Protein AF-A0A496U2V2-F1 (afdb_monomer)

Solvent-accessible surface area (backbone atoms only — not comparable to full-atom values): 75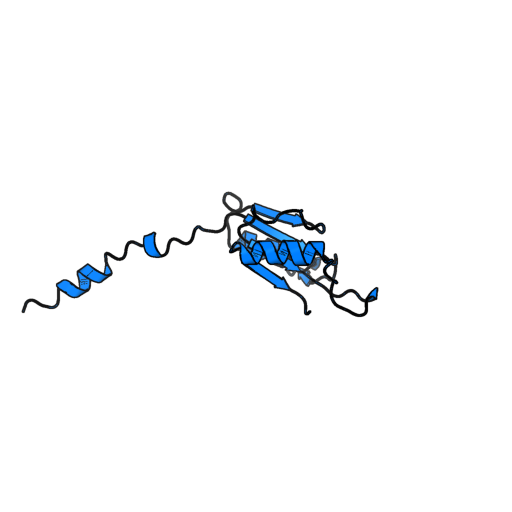82 Å² total; per-residue (Å²): 144,87,77,74,70,67,64,64,56,61,72,70,65,65,61,70,72,84,70,60,70,78,74,72,43,29,33,36,39,38,38,66,54,82,53,74,62,43,74,38,87,91,75,74,42,76,38,33,64,67,53,56,50,53,52,51,48,56,74,74,36,59,72,94,62,36,48,79,48,75,41,64,69,83,67,93,66,60,88,85,36,55,27,36,38,44,36,25,38,75,34,80,89,71,77,39,48,48,76,72,48,77,64,55,49,49,49,54,49,52,37,44,77,74,71,43,44,76,46,77,46,62,72,132

Secondary structure (DSSP, 8-state):
--SSHHHHHHTS-S-GGGG-PPPP-EEEEEESS--PEEE-TTT--EEEHHHHHHHHHHHHS-TTT-EEEEESSPPS--TT-SEEEEE--EETTTTEE----HHHHHHHHHHHHTT--EEEES--

Mean predicted aligned error: 10.89 Å

pLDDT: mean 77.87, std 17.7, range [44.31, 97.56]

Radius of gyration: 20.62 Å; Cα contacts (8 Å, |Δi|>4): 171; chains: 1; bounding box: 67×41×40 Å

Sequence (124 aa):
MANIILCTLLCILIPSSLFSQKQPTSAFIWDNDGGDLVIDPDSFVLVGTEYAIDQALRNIYPAAQFEITRDVVLPETLTSFDMVFALFGYDDTLNGIGILTPHEDSTLYNYVVSGGKLYIEGTR

Structure (mmCIF, N/CA/C/O backbone):
data_AF-A0A496U2V2-F1
#
_entry.id   AF-A0A496U2V2-F1
#
loop_
_atom_site.group_PDB
_atom_site.id
_atom_site.type_symbol
_atom_site.label_atom_id
_atom_site.label_alt_id
_atom_site.label_comp_id
_atom_site.label_asym_id
_atom_site.label_entity_id
_atom_site.label_seq_id
_atom_site.pdbx_PDB_ins_code
_atom_site.Cartn_x
_atom_site.Cartn_y
_atom_site.Cartn_z
_atom_site.occupancy
_atom_site.B_iso_or_equiv
_atom_site.auth_seq_id
_atom_site.auth_comp_id
_atom_site.auth_asym_id
_atom_site.auth_atom_id
_atom_site.pdbx_PDB_model_num
ATOM 1 N N . MET A 1 1 ? -53.664 -20.904 17.810 1.00 47.91 1 MET A N 1
ATOM 2 C CA . MET A 1 1 ? -52.954 -19.697 17.329 1.00 47.91 1 MET A CA 1
ATOM 3 C C . MET A 1 1 ? -51.718 -19.459 18.196 1.00 47.91 1 MET A C 1
ATOM 5 O O . MET A 1 1 ? -51.753 -18.611 19.070 1.00 47.91 1 MET A O 1
ATOM 9 N N . ALA A 1 2 ? -50.660 -20.259 18.026 1.00 49.94 2 ALA A N 1
ATOM 10 C CA . ALA A 1 2 ? -49.492 -20.231 18.918 1.00 49.94 2 ALA A CA 1
ATOM 11 C C . ALA A 1 2 ? -48.186 -20.618 18.19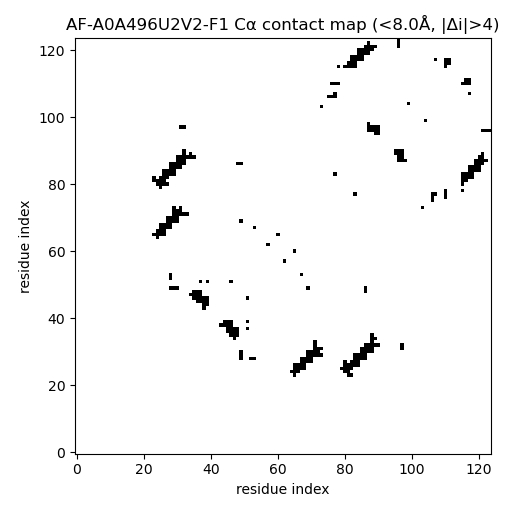5 1.00 49.94 2 ALA A C 1
ATOM 13 O O . ALA A 1 2 ? -47.410 -21.399 18.720 1.00 49.94 2 ALA A O 1
ATOM 14 N N . ASN A 1 3 ? -47.965 -20.129 16.967 1.00 52.28 3 ASN A N 1
ATOM 15 C CA . ASN A 1 3 ? -46.761 -20.486 16.194 1.00 52.28 3 ASN A CA 1
ATOM 16 C C . ASN A 1 3 ? -46.113 -19.333 15.408 1.00 52.28 3 ASN A C 1
ATOM 18 O O . ASN A 1 3 ? -45.160 -19.564 14.679 1.00 52.28 3 ASN A O 1
ATOM 22 N N . ILE A 1 4 ? -46.584 -18.091 15.556 1.00 52.78 4 ILE A N 1
ATOM 23 C CA . ILE A 1 4 ? -46.019 -16.948 14.808 1.00 52.78 4 ILE A CA 1
ATOM 24 C C . ILE A 1 4 ? -45.009 -16.148 15.653 1.00 52.78 4 ILE A C 1
ATOM 26 O O . ILE A 1 4 ? -44.141 -15.482 15.106 1.00 52.78 4 ILE A O 1
ATOM 30 N N . ILE A 1 5 ? -45.049 -16.266 16.984 1.00 53.31 5 ILE A N 1
ATOM 31 C CA . ILE A 1 5 ? -44.212 -15.452 17.887 1.00 53.31 5 ILE A CA 1
ATOM 32 C C . ILE A 1 5 ? -42.790 -16.031 18.053 1.00 53.31 5 ILE A C 1
ATOM 34 O O . ILE A 1 5 ? -41.860 -15.304 18.393 1.00 53.31 5 ILE A O 1
ATOM 38 N N . LEU A 1 6 ? -42.580 -17.323 17.772 1.00 46.28 6 LEU A N 1
ATOM 39 C CA . LEU A 1 6 ? -41.291 -17.979 18.030 1.00 46.28 6 LEU A CA 1
ATOM 40 C C . LEU A 1 6 ? -40.229 -17.701 16.945 1.00 46.28 6 LEU A C 1
ATOM 42 O O . LEU A 1 6 ? -39.041 -17.678 17.255 1.00 46.28 6 LEU A O 1
ATOM 46 N N . CYS A 1 7 ? -40.630 -17.423 15.698 1.00 44.31 7 CYS A N 1
ATOM 47 C CA . CYS A 1 7 ? -39.681 -17.090 14.626 1.00 44.31 7 CYS A CA 1
ATOM 48 C C . CYS A 1 7 ? -39.141 -15.656 14.719 1.00 44.31 7 CYS A C 1
ATOM 50 O O . CYS A 1 7 ? -37.993 -15.420 14.356 1.00 44.31 7 CYS A O 1
ATOM 52 N N . THR A 1 8 ? -39.917 -14.701 15.234 1.00 49.84 8 THR A N 1
ATOM 53 C CA . THR A 1 8 ? -39.486 -13.298 15.335 1.00 49.84 8 THR A CA 1
ATOM 54 C C . THR A 1 8 ? -38.494 -13.052 16.469 1.00 49.84 8 THR A C 1
ATOM 56 O O . THR A 1 8 ? -37.660 -12.163 16.338 1.00 49.84 8 THR A O 1
ATOM 59 N N . LEU A 1 9 ? -38.510 -13.849 17.546 1.00 45.03 9 LEU A N 1
ATOM 60 C CA . LEU A 1 9 ? -37.504 -13.732 18.612 1.00 45.03 9 LEU A CA 1
ATOM 61 C C . LEU A 1 9 ? -36.144 -14.339 18.232 1.00 45.03 9 LEU A C 1
ATOM 63 O O . LEU A 1 9 ? -35.113 -13.852 18.693 1.00 45.03 9 LEU A O 1
ATOM 67 N N . LEU A 1 10 ? -36.118 -15.371 17.381 1.00 44.47 10 LEU A N 1
ATOM 68 C CA . LEU A 1 10 ? -34.872 -16.055 17.014 1.00 44.47 10 LEU A CA 1
ATOM 69 C C . LEU A 1 10 ? -33.998 -15.224 16.056 1.00 44.47 10 LEU A C 1
ATOM 71 O O . LEU A 1 10 ? -32.780 -15.368 16.057 1.00 44.47 10 LEU A O 1
ATOM 75 N N . CYS A 1 11 ? -34.591 -14.295 15.299 1.00 49.03 11 CYS A N 1
ATOM 76 C CA . CYS A 1 11 ? -33.848 -13.349 14.458 1.00 49.03 11 CYS A CA 1
ATOM 77 C C . CYS A 1 11 ? -33.244 -12.162 15.234 1.00 49.03 11 CYS A C 1
ATOM 79 O O . CYS A 1 11 ? -32.406 -11.456 14.685 1.00 49.03 11 CYS A O 1
ATOM 81 N N . ILE A 1 12 ? -33.641 -11.938 16.494 1.00 53.66 12 ILE A N 1
ATOM 82 C CA . ILE A 1 12 ? -33.150 -10.823 17.336 1.00 53.66 12 ILE A CA 1
ATOM 83 C C . ILE A 1 12 ? -31.924 -11.247 18.173 1.00 53.66 12 ILE A C 1
ATOM 85 O O . ILE A 1 12 ? -31.242 -10.415 18.762 1.00 53.66 12 ILE A O 1
ATOM 89 N N . LEU A 1 13 ? -31.601 -12.545 18.197 1.00 50.28 13 LEU A N 1
ATOM 90 C CA . LEU A 1 13 ? -30.537 -13.132 19.017 1.00 50.28 13 LEU A CA 1
ATOM 91 C C . LEU A 1 13 ? -29.363 -13.687 18.203 1.00 50.28 13 LEU A C 1
ATOM 93 O O . LEU A 1 13 ? -28.603 -14.495 18.727 1.00 50.28 13 LEU A O 1
ATOM 97 N N . ILE A 1 14 ? -29.168 -13.258 16.953 1.00 54.97 14 ILE A N 1
ATOM 98 C CA . ILE A 1 14 ? -27.823 -13.340 16.375 1.00 54.97 14 ILE A CA 1
ATOM 99 C C . ILE A 1 14 ? -27.075 -12.163 16.992 1.00 54.97 14 ILE A C 1
ATOM 101 O O . ILE A 1 14 ? -27.344 -11.023 16.606 1.00 54.97 14 ILE A O 1
ATOM 105 N N . PRO A 1 15 ? -26.196 -12.375 17.986 1.00 52.34 15 PRO A N 1
ATOM 106 C CA . PRO A 1 15 ? -25.405 -11.272 18.476 1.00 52.34 15 PRO A CA 1
ATOM 107 C C . PRO A 1 15 ? -24.596 -10.753 17.284 1.00 52.34 15 PRO A C 1
ATOM 109 O O . PRO A 1 15 ? -23.919 -11.512 16.588 1.00 52.34 15 PRO A O 1
ATOM 112 N N . SER A 1 16 ? -24.667 -9.447 17.041 1.00 52.81 16 SER A N 1
ATOM 113 C CA . SER A 1 16 ? -23.850 -8.732 16.052 1.00 52.81 16 SER A CA 1
ATOM 114 C C . SER A 1 16 ? -22.342 -8.981 16.234 1.00 52.81 16 SER A C 1
ATOM 116 O O . SER A 1 16 ? -21.548 -8.676 15.350 1.00 52.81 16 SER A O 1
ATOM 118 N N . SER A 1 17 ? -21.942 -9.612 17.344 1.00 48.88 17 SER A N 1
ATOM 119 C CA . SER A 1 17 ? -20.597 -10.117 17.602 1.00 48.88 17 SER A CA 1
ATOM 120 C C . SER A 1 17 ? -20.158 -11.290 16.716 1.00 48.88 17 SER A C 1
ATOM 122 O O . SER A 1 17 ? -18.955 -11.503 16.607 1.00 48.88 17 SER A O 1
ATOM 124 N N . LEU A 1 18 ? -21.059 -12.027 16.051 1.00 46.88 18 LEU A N 1
ATOM 125 C CA . LEU A 1 18 ? -20.661 -13.112 15.132 1.00 46.88 18 LEU A CA 1
ATOM 126 C C . LEU A 1 18 ? -20.088 -12.601 13.798 1.00 46.88 18 LEU A C 1
ATOM 128 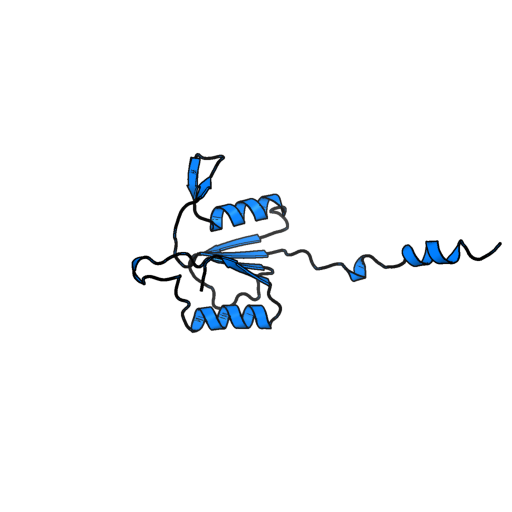O O . LEU A 1 18 ? -19.430 -13.358 13.092 1.00 46.88 18 LEU A O 1
ATOM 132 N N . PHE A 1 19 ? -20.285 -11.316 13.483 1.00 50.47 19 PHE A N 1
ATOM 133 C CA . PHE A 1 19 ? -19.733 -10.644 12.300 1.00 50.47 19 PHE A CA 1
ATOM 134 C C . PHE A 1 19 ? -19.010 -9.339 12.649 1.00 50.47 19 PHE A C 1
ATOM 136 O O . PHE A 1 19 ? -18.869 -8.456 11.804 1.00 50.47 19 PHE A O 1
ATOM 143 N N . SER A 1 20 ? -18.512 -9.201 13.880 1.00 51.72 20 SER A N 1
ATOM 144 C CA . SER A 1 20 ? -17.625 -8.087 14.206 1.00 51.72 20 SER A CA 1
ATOM 145 C C . SER A 1 20 ? -16.237 -8.374 13.633 1.00 51.72 20 SER A C 1
ATOM 147 O O . SER A 1 20 ? -15.316 -8.731 14.366 1.00 51.72 20 SER A O 1
ATOM 149 N N . GLN A 1 21 ? -16.073 -8.242 12.313 1.00 66.06 21 GLN A N 1
ATOM 150 C CA . GLN A 1 21 ? -14.737 -8.093 11.745 1.00 66.06 21 GLN A CA 1
ATOM 151 C C . GLN A 1 21 ? -14.085 -6.902 12.447 1.00 66.06 21 GLN A C 1
ATOM 153 O O . GLN A 1 21 ? -14.648 -5.803 12.456 1.00 66.06 21 GLN A O 1
ATOM 158 N N . LYS A 1 22 ? -12.925 -7.141 13.076 1.00 76.56 22 LYS A N 1
ATOM 159 C CA . LYS A 1 22 ? -12.071 -6.072 13.597 1.00 76.56 22 LYS A CA 1
ATOM 160 C C . LYS A 1 22 ? -11.920 -5.053 12.467 1.00 76.56 22 LYS A C 1
ATOM 162 O O . LYS A 1 22 ? -11.465 -5.415 11.380 1.00 76.56 22 LYS A O 1
ATOM 167 N N . GLN A 1 23 ? -12.367 -3.823 12.713 1.00 84.44 23 GLN A N 1
ATOM 168 C CA . GLN A 1 23 ? -12.167 -2.739 11.761 1.00 84.44 23 GLN A CA 1
ATOM 169 C C . GLN A 1 23 ? -10.661 -2.592 11.539 1.00 84.44 23 GLN A C 1
ATOM 171 O O . GLN A 1 23 ? -9.910 -2.661 12.519 1.00 84.44 23 GLN A O 1
ATOM 176 N N . PRO A 1 24 ? -10.205 -2.468 10.285 1.00 90.38 24 PRO A N 1
ATOM 177 C CA . PRO A 1 24 ? -8.798 -2.235 10.047 1.00 90.38 24 PRO A CA 1
ATOM 178 C C . PRO A 1 24 ? -8.425 -0.884 10.666 1.00 90.38 24 PRO A C 1
ATOM 180 O O . PRO A 1 24 ? -9.231 0.043 10.709 1.00 90.38 24 PRO A O 1
ATOM 183 N N . THR A 1 25 ? -7.214 -0.816 11.191 1.00 95.06 25 THR A N 1
ATOM 184 C CA . THR A 1 25 ? -6.632 0.325 11.904 1.00 95.06 25 THR A CA 1
ATOM 185 C C . THR A 1 25 ? -5.358 0.826 11.237 1.00 95.06 25 THR A C 1
ATOM 187 O O . THR A 1 25 ? -4.873 1.897 11.589 1.00 95.06 25 THR A O 1
ATOM 190 N N . SER A 1 26 ? -4.816 0.083 10.272 1.00 96.75 26 SER A N 1
ATOM 191 C CA . SER A 1 26 ? -3.625 0.486 9.537 1.00 96.75 26 SER A CA 1
ATOM 192 C C . SER A 1 26 ? -3.633 0.014 8.082 1.00 96.75 26 SER A C 1
ATOM 194 O O . SER A 1 26 ? -4.128 -1.072 7.760 1.00 96.75 26 SER A O 1
ATOM 196 N N . ALA A 1 27 ? -3.050 0.827 7.203 1.00 97.56 27 ALA A N 1
ATOM 197 C CA . ALA A 1 27 ? -2.680 0.448 5.846 1.00 97.56 27 ALA A CA 1
ATOM 198 C C . ALA A 1 27 ? -1.230 0.830 5.544 1.00 97.56 27 ALA A C 1
ATOM 200 O O . ALA A 1 27 ? -0.766 1.898 5.946 1.00 97.56 27 ALA A O 1
ATOM 201 N N . PHE A 1 28 ? -0.554 -0.020 4.777 1.00 97.44 28 PHE A N 1
ATOM 202 C CA . PHE A 1 28 ? 0.692 0.315 4.100 1.00 97.44 28 PHE A CA 1
ATOM 203 C C . PHE A 1 28 ? 0.431 0.445 2.602 1.00 97.44 28 PHE A C 1
ATOM 205 O O . PHE A 1 28 ? -0.166 -0.451 2.006 1.00 97.44 28 PHE A O 1
ATOM 212 N N . ILE A 1 29 ? 0.849 1.554 2.004 1.00 94.94 29 ILE A N 1
ATOM 213 C CA . ILE A 1 29 ? 0.811 1.764 0.558 1.00 94.94 29 ILE A CA 1
ATOM 214 C C . ILE A 1 29 ? 2.259 1.780 0.083 1.00 94.94 29 ILE A C 1
ATOM 216 O O . ILE A 1 29 ? 3.024 2.675 0.446 1.00 94.94 29 ILE A O 1
ATOM 220 N N . TRP A 1 30 ? 2.612 0.760 -0.685 1.00 92.94 30 TRP A N 1
ATOM 221 C CA . TRP A 1 30 ? 3.930 0.570 -1.256 1.00 92.94 30 TRP A CA 1
ATOM 222 C C . TRP A 1 30 ? 3.900 0.898 -2.741 1.00 92.94 30 TRP A C 1
ATOM 224 O O . TRP A 1 30 ? 3.185 0.243 -3.497 1.00 92.94 30 TRP A O 1
ATOM 234 N N . ASP A 1 31 ? 4.677 1.899 -3.126 1.00 87.31 31 ASP A N 1
ATOM 235 C CA . ASP A 1 31 ? 4.883 2.332 -4.507 1.00 87.31 31 ASP A CA 1
ATOM 236 C C . ASP A 1 31 ? 6.295 1.911 -4.932 1.00 87.31 31 ASP A C 1
ATOM 238 O O . ASP A 1 31 ? 7.279 2.503 -4.483 1.00 87.31 31 ASP A O 1
ATOM 242 N N . ASN A 1 32 ? 6.412 0.816 -5.690 1.00 78.62 32 ASN A N 1
ATOM 243 C CA . ASN A 1 32 ? 7.720 0.213 -5.966 1.00 78.62 32 ASN A CA 1
ATOM 244 C C . ASN A 1 32 ? 8.429 0.781 -7.199 1.00 78.62 32 ASN A C 1
ATOM 246 O O . ASN A 1 32 ? 9.623 0.530 -7.373 1.00 78.62 32 ASN A O 1
ATOM 250 N N . ASP A 1 33 ? 7.712 1.519 -8.040 1.00 69.06 33 ASP A N 1
ATOM 251 C CA . ASP A 1 33 ? 8.221 2.078 -9.286 1.00 69.06 33 ASP A CA 1
ATOM 252 C C . ASP A 1 33 ? 8.393 3.599 -9.209 1.00 69.06 33 ASP A C 1
ATOM 254 O O . ASP A 1 33 ? 9.128 4.171 -10.016 1.00 69.06 33 ASP A O 1
ATOM 258 N N . GLY A 1 34 ? 7.782 4.260 -8.215 1.00 64.56 34 GLY A N 1
ATOM 259 C CA . GLY A 1 34 ? 7.823 5.717 -8.068 1.00 64.56 34 GLY A CA 1
ATOM 260 C C . GLY A 1 34 ? 7.182 6.436 -9.258 1.00 64.56 34 GLY A C 1
ATOM 261 O O . GLY A 1 34 ? 7.566 7.572 -9.563 1.00 64.56 34 GLY A O 1
ATOM 262 N N . GLY A 1 35 ? 6.301 5.726 -9.971 1.00 62.09 35 GLY A N 1
ATOM 263 C CA . GLY A 1 35 ? 5.801 6.049 -11.300 1.00 62.09 35 GLY A CA 1
ATOM 264 C C . GLY A 1 35 ? 4.408 6.680 -11.327 1.00 62.09 35 GLY A C 1
ATOM 265 O O . GLY A 1 35 ? 3.931 7.272 -10.368 1.00 62.09 35 GLY A O 1
ATOM 266 N N . ASP A 1 36 ? 3.809 6.647 -12.516 1.00 60.59 36 ASP A N 1
ATOM 267 C CA . ASP A 1 36 ? 3.057 7.746 -13.127 1.00 60.59 36 ASP A CA 1
ATOM 268 C C . ASP A 1 36 ? 1.762 8.266 -12.473 1.00 60.59 36 ASP A C 1
ATOM 270 O O . ASP A 1 36 ? 1.085 7.672 -11.635 1.00 60.59 36 ASP A O 1
ATOM 274 N N . LEU A 1 37 ? 1.412 9.460 -12.954 1.00 58.88 37 LEU A N 1
ATOM 275 C CA . LEU A 1 37 ? 0.590 10.441 -12.278 1.00 58.88 37 LEU A CA 1
ATOM 276 C C . LEU A 1 37 ? -0.868 10.445 -12.785 1.00 58.88 37 LEU A C 1
ATOM 278 O O . LEU A 1 37 ? -1.154 10.719 -13.951 1.00 58.88 37 LEU A O 1
ATOM 282 N N . VAL A 1 38 ? -1.814 10.238 -11.880 1.00 61.00 38 VAL A N 1
ATOM 283 C CA . VAL A 1 38 ? -3.219 10.640 -11.978 1.00 61.00 38 VAL A CA 1
ATOM 284 C C . VAL A 1 38 ? -3.339 12.167 -11.827 1.00 61.00 38 VAL A C 1
ATOM 286 O O . VAL A 1 38 ? -2.570 12.805 -11.112 1.00 61.00 38 VAL A O 1
ATOM 289 N N . ILE A 1 39 ? -4.319 12.792 -12.485 1.00 60.84 39 ILE A N 1
ATOM 290 C CA . ILE A 1 39 ? -4.647 14.202 -12.222 1.00 60.84 39 ILE A CA 1
ATOM 291 C C . ILE A 1 39 ? -5.508 14.256 -10.962 1.00 60.84 39 ILE A C 1
ATOM 293 O O . ILE A 1 39 ? -6.625 13.735 -10.967 1.00 60.84 39 ILE A O 1
ATOM 297 N N . ASP A 1 40 ? -5.020 14.916 -9.912 1.00 64.56 40 ASP A N 1
ATOM 298 C CA . ASP A 1 40 ? -5.860 15.277 -8.771 1.00 64.56 40 ASP A CA 1
ATOM 299 C C . ASP A 1 40 ? -6.898 16.320 -9.234 1.00 64.56 40 ASP A C 1
ATOM 301 O O . ASP A 1 40 ? -6.514 17.424 -9.641 1.00 64.56 40 ASP A O 1
ATOM 305 N N . PRO A 1 41 ? -8.207 16.007 -9.206 1.00 63.88 41 PRO A N 1
ATOM 306 C CA . PRO A 1 41 ? -9.241 16.927 -9.669 1.00 63.88 41 PRO A CA 1
ATOM 307 C C . PRO A 1 41 ? -9.366 18.191 -8.805 1.00 63.88 41 PRO A C 1
ATOM 309 O O . PRO A 1 41 ? -9.887 19.193 -9.297 1.00 63.88 41 PRO A O 1
ATOM 312 N N . ASP A 1 42 ? -8.891 18.166 -7.556 1.00 69.12 42 ASP A N 1
ATOM 313 C CA . ASP A 1 42 ? -9.030 19.280 -6.613 1.00 69.12 42 ASP A CA 1
ATOM 314 C C . ASP A 1 42 ? -7.841 20.248 -6.669 1.00 69.12 42 ASP A C 1
ATOM 316 O O . ASP A 1 42 ? -7.991 21.444 -6.403 1.00 69.12 42 ASP A O 1
ATOM 320 N N . SER A 1 43 ? -6.656 19.754 -7.036 1.00 67.88 43 SER A N 1
ATOM 321 C CA . SER A 1 43 ? -5.425 20.553 -7.086 1.00 67.88 43 SER A CA 1
ATOM 322 C C . SER A 1 43 ? -4.863 20.757 -8.495 1.00 67.88 43 SER A C 1
ATOM 324 O O . SER A 1 43 ? -3.989 21.606 -8.676 1.00 67.88 43 SER A O 1
ATO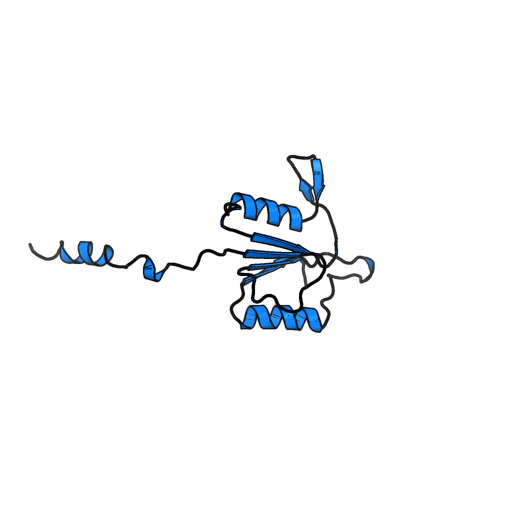M 326 N N . PHE A 1 44 ? -5.375 20.037 -9.502 1.00 65.50 44 PHE A N 1
ATOM 327 C CA . PHE A 1 44 ? -4.889 20.039 -10.890 1.00 65.50 44 PHE A CA 1
ATOM 328 C C . PHE A 1 44 ? -3.390 19.723 -11.020 1.00 65.50 44 PHE A C 1
ATOM 330 O O . PHE A 1 44 ? -2.769 20.054 -12.033 1.00 65.50 44 PHE A O 1
ATOM 337 N N . VAL A 1 45 ? -2.804 19.089 -10.001 1.00 68.56 45 VAL A N 1
ATOM 338 C CA . VAL A 1 45 ? -1.439 18.572 -10.049 1.00 68.56 45 VAL A CA 1
ATOM 339 C C . VAL A 1 45 ? -1.448 17.095 -10.405 1.00 68.56 45 VAL A C 1
ATOM 341 O O . VAL A 1 45 ? -2.420 16.369 -10.195 1.00 68.56 45 VAL A O 1
ATOM 344 N N . LEU A 1 46 ? -0.331 16.673 -10.973 1.00 66.69 46 LEU A N 1
ATOM 345 C CA . LEU A 1 46 ? -0.042 15.283 -11.241 1.00 66.69 46 LEU A CA 1
ATOM 346 C C . LEU A 1 46 ? 0.382 14.608 -9.922 1.00 66.69 46 LEU A C 1
ATOM 348 O O . LEU A 1 46 ? 1.290 15.100 -9.251 1.00 66.69 46 LEU A O 1
ATOM 352 N N . VAL A 1 47 ? -0.289 13.517 -9.548 1.00 73.94 47 VAL A N 1
ATOM 353 C CA . VAL A 1 47 ? -0.076 12.722 -8.321 1.00 73.94 47 VAL A CA 1
ATOM 354 C C . VAL A 1 47 ? -0.181 11.234 -8.646 1.00 73.94 47 VAL A C 1
ATOM 356 O O . VAL A 1 47 ? -0.992 10.888 -9.486 1.00 73.94 47 VAL A O 1
ATOM 359 N N . GLY A 1 48 ? 0.567 10.331 -8.018 1.00 78.50 48 GLY A N 1
ATOM 360 C CA . GLY A 1 48 ? 0.467 8.906 -8.355 1.00 78.50 48 GLY A CA 1
ATOM 361 C C . GLY A 1 48 ? -0.774 8.204 -7.772 1.00 78.50 48 GLY A C 1
ATOM 362 O O . GLY A 1 48 ? -1.564 8.783 -7.009 1.00 78.50 48 GLY A O 1
ATOM 363 N N . THR A 1 49 ? -0.985 6.939 -8.147 1.00 83.81 49 THR A N 1
ATOM 364 C CA . THR A 1 49 ? -2.111 6.109 -7.665 1.00 83.81 49 THR A CA 1
ATOM 365 C C . THR A 1 49 ? -2.103 5.951 -6.139 1.00 83.81 49 THR A C 1
ATOM 367 O O . THR A 1 49 ? -3.158 5.924 -5.497 1.00 83.81 49 THR A O 1
ATOM 370 N N . GLU A 1 50 ? -0.924 5.926 -5.528 1.00 86.44 50 GLU A N 1
ATOM 371 C CA . GLU A 1 50 ? -0.713 5.893 -4.084 1.00 86.44 50 GLU A CA 1
ATOM 372 C C . GLU A 1 50 ? -1.347 7.097 -3.373 1.00 86.44 50 GLU A C 1
ATOM 374 O O . GLU A 1 50 ? -1.898 6.944 -2.279 1.00 86.44 50 GLU A O 1
ATOM 379 N N . TYR A 1 51 ? -1.355 8.280 -3.999 1.00 86.06 51 TYR A N 1
ATOM 380 C CA . TYR A 1 51 ? -2.067 9.445 -3.470 1.00 86.06 51 TYR A CA 1
ATOM 381 C C . TYR A 1 51 ? -3.585 9.244 -3.500 1.00 86.06 51 TYR A C 1
ATOM 383 O O . TYR A 1 51 ? -4.261 9.547 -2.516 1.00 86.06 51 TYR A O 1
ATOM 391 N N . ALA A 1 52 ? -4.134 8.707 -4.591 1.00 86.12 52 ALA A N 1
ATOM 392 C CA . ALA A 1 52 ? -5.572 8.463 -4.703 1.00 86.12 52 ALA A CA 1
ATOM 393 C C . ALA A 1 52 ? -6.059 7.433 -3.668 1.00 86.12 52 ALA A C 1
ATOM 395 O O . ALA A 1 52 ? -7.111 7.622 -3.052 1.00 86.12 52 ALA A O 1
ATOM 396 N N . ILE A 1 53 ? -5.274 6.377 -3.425 1.00 90.19 53 ILE A N 1
ATOM 397 C CA . ILE A 1 53 ? -5.553 5.381 -2.381 1.00 90.19 53 ILE A CA 1
ATOM 398 C C . ILE A 1 53 ? -5.502 6.029 -0.993 1.00 90.19 53 ILE A C 1
ATOM 400 O O . ILE A 1 53 ? -6.421 5.829 -0.199 1.00 90.19 53 ILE A O 1
ATOM 404 N N . ASP A 1 54 ? -4.479 6.839 -0.705 1.00 90.88 54 ASP A N 1
ATOM 405 C CA . ASP A 1 54 ? -4.353 7.581 0.557 1.00 90.88 54 ASP A CA 1
ATOM 406 C C . ASP A 1 54 ? -5.590 8.463 0.813 1.00 90.88 54 ASP A C 1
ATOM 408 O O . ASP A 1 54 ? -6.244 8.338 1.853 1.00 90.88 54 ASP A O 1
ATOM 412 N N . GLN A 1 55 ? -6.002 9.276 -0.168 1.00 89.44 55 GLN A N 1
ATOM 413 C CA . GLN A 1 55 ? -7.202 10.115 -0.050 1.00 89.44 55 GLN A CA 1
ATOM 414 C C . GLN A 1 55 ? -8.480 9.286 0.134 1.00 89.44 55 GLN A C 1
ATOM 416 O O . GLN A 1 55 ? -9.316 9.609 0.982 1.00 89.44 55 GLN A O 1
ATOM 421 N N . ALA A 1 56 ? -8.635 8.190 -0.613 1.00 90.69 56 ALA A N 1
ATOM 422 C CA . ALA A 1 56 ? -9.785 7.304 -0.471 1.00 90.69 56 ALA A CA 1
ATOM 423 C C . ALA A 1 56 ? -9.860 6.695 0.938 1.00 90.69 56 ALA A C 1
ATOM 425 O O . ALA A 1 56 ? -10.925 6.706 1.558 1.00 90.69 56 ALA A O 1
ATOM 426 N N . LEU A 1 57 ? -8.735 6.225 1.484 1.00 93.38 57 LEU A N 1
ATOM 427 C CA . LEU A 1 57 ? -8.674 5.675 2.837 1.00 93.38 57 LEU A CA 1
ATOM 428 C C . LEU A 1 57 ? -8.993 6.731 3.898 1.00 93.38 57 LEU A C 1
ATOM 430 O O . LEU A 1 57 ? -9.755 6.434 4.815 1.00 93.38 57 LEU A O 1
ATOM 434 N N . ARG A 1 58 ? -8.500 7.968 3.759 1.00 91.31 58 ARG A N 1
ATOM 435 C CA . ARG A 1 58 ? -8.835 9.077 4.679 1.00 91.31 58 ARG A CA 1
ATOM 436 C C . ARG A 1 58 ? -10.309 9.467 4.645 1.00 91.31 58 ARG A C 1
ATOM 438 O O . ARG A 1 58 ? -10.848 9.893 5.663 1.00 91.31 58 ARG A O 1
ATOM 445 N N . ASN A 1 59 ? -10.964 9.315 3.497 1.00 90.88 59 ASN A N 1
ATOM 446 C CA . ASN A 1 59 ? -12.396 9.573 3.359 1.00 90.88 59 ASN A CA 1
ATOM 447 C C . ASN A 1 59 ? -13.259 8.461 3.973 1.00 90.88 59 ASN A C 1
ATOM 449 O O . ASN A 1 59 ? -14.383 8.720 4.402 1.00 90.88 59 ASN A O 1
ATOM 453 N N . ILE A 1 60 ? -12.747 7.229 4.018 1.00 91.94 60 ILE A N 1
ATOM 454 C CA . ILE A 1 60 ? -13.448 6.070 4.585 1.00 91.94 60 ILE A CA 1
ATOM 455 C C . ILE A 1 60 ? -13.200 5.957 6.096 1.00 91.94 60 ILE A C 1
ATOM 457 O O . ILE A 1 60 ? -14.126 5.650 6.849 1.00 91.94 60 ILE A O 1
ATOM 461 N N . TYR A 1 61 ? -11.969 6.210 6.547 1.00 91.50 61 TYR A N 1
ATOM 462 C CA . TYR A 1 61 ? -11.539 5.991 7.923 1.00 91.50 61 TYR A CA 1
ATOM 463 C C . TYR A 1 61 ? -11.117 7.297 8.617 1.00 91.50 61 TYR A C 1
ATOM 465 O O . TYR A 1 61 ? -10.236 8.005 8.125 1.00 91.50 61 TYR A O 1
ATOM 473 N N . PRO A 1 62 ? -11.671 7.616 9.805 1.00 87.69 62 PRO A N 1
ATOM 474 C CA . PRO A 1 62 ? -11.237 8.776 10.578 1.00 87.69 62 PRO A CA 1
ATOM 475 C C . PRO A 1 62 ? -9.757 8.685 10.975 1.00 87.69 62 PRO A C 1
ATOM 477 O O . PRO A 1 62 ? -9.328 7.680 11.541 1.00 87.69 62 PRO A O 1
ATOM 480 N N . ALA A 1 63 ? -8.999 9.774 10.803 1.00 83.94 63 ALA A N 1
ATOM 481 C CA . ALA A 1 63 ? -7.560 9.820 11.107 1.00 83.94 63 ALA A CA 1
ATOM 482 C C . ALA A 1 63 ? -7.202 9.457 12.564 1.00 83.94 63 ALA A C 1
ATOM 484 O O . ALA A 1 63 ? -6.105 8.990 12.840 1.00 83.94 63 ALA A O 1
ATOM 485 N N . ALA A 1 64 ? -8.128 9.641 13.511 1.00 86.00 64 ALA A N 1
ATOM 486 C CA . ALA A 1 64 ? -7.927 9.255 14.909 1.00 86.00 64 ALA A CA 1
ATOM 487 C C . ALA A 1 64 ? -7.955 7.729 15.146 1.00 86.00 64 ALA A C 1
ATOM 489 O O . ALA A 1 64 ? -7.677 7.283 16.256 1.00 86.00 64 ALA A O 1
ATOM 490 N N . GLN A 1 65 ? -8.358 6.942 14.147 1.00 88.12 65 GLN A N 1
ATOM 491 C CA . GLN A 1 65 ? -8.615 5.503 14.259 1.00 88.12 65 GLN A CA 1
ATOM 492 C C . GLN A 1 65 ? -7.868 4.677 13.207 1.00 88.12 65 GLN A C 1
ATOM 494 O O . GLN A 1 65 ? -7.916 3.449 13.267 1.00 88.12 65 GLN A O 1
ATOM 499 N N . PHE A 1 66 ? -7.215 5.336 12.249 1.00 94.38 66 PHE A N 1
ATOM 500 C CA . PHE A 1 66 ? -6.614 4.680 11.102 1.00 94.38 66 PHE A CA 1
ATOM 501 C C . PHE A 1 66 ? -5.305 5.346 10.695 1.00 94.38 66 PHE A C 1
ATOM 503 O O . PHE A 1 66 ? -5.271 6.539 10.385 1.00 94.38 66 PHE A O 1
ATOM 510 N N . GLU A 1 67 ? -4.235 4.562 10.692 1.00 96.31 67 GLU A N 1
ATOM 511 C CA . GLU A 1 67 ? -2.905 4.992 10.281 1.00 96.31 67 GLU A CA 1
ATOM 512 C C . GLU A 1 67 ? -2.629 4.579 8.832 1.00 96.31 67 GLU A C 1
ATOM 514 O O . GLU A 1 67 ? -2.889 3.448 8.426 1.00 96.31 67 GLU A O 1
ATOM 519 N N . ILE A 1 68 ? -2.085 5.505 8.045 1.00 96.06 68 ILE A N 1
ATOM 520 C CA . ILE A 1 68 ? -1.641 5.241 6.677 1.00 96.06 68 ILE A CA 1
ATOM 521 C C . ILE A 1 68 ? -0.139 5.483 6.642 1.00 96.06 68 ILE A C 1
ATOM 523 O O . ILE A 1 68 ? 0.313 6.603 6.886 1.00 96.06 68 ILE A O 1
ATOM 527 N N . THR A 1 69 ? 0.618 4.443 6.316 1.00 95.75 69 THR A N 1
ATOM 528 C CA . THR A 1 69 ? 2.051 4.531 6.039 1.00 95.75 69 THR A CA 1
ATOM 529 C C . THR A 1 69 ? 2.264 4.420 4.532 1.00 95.75 69 THR A C 1
ATOM 531 O O . THR A 1 69 ? 1.686 3.549 3.885 1.00 95.75 69 THR A O 1
ATOM 534 N N . ARG A 1 70 ? 3.084 5.314 3.975 1.00 91.31 70 ARG A N 1
ATOM 535 C CA . ARG A 1 70 ? 3.456 5.347 2.557 1.00 91.31 70 ARG A CA 1
ATOM 536 C C . ARG A 1 70 ? 4.965 5.289 2.444 1.00 91.31 70 ARG A C 1
ATOM 538 O O . ARG A 1 70 ? 5.632 6.058 3.134 1.00 91.31 70 ARG A O 1
ATOM 545 N N . ASP A 1 71 ? 5.474 4.418 1.588 1.00 90.44 71 ASP A N 1
ATOM 546 C CA . ASP A 1 71 ? 6.907 4.332 1.320 1.00 90.44 71 ASP A CA 1
ATOM 547 C C . ASP A 1 71 ? 7.167 3.729 -0.065 1.00 90.44 71 ASP A C 1
ATOM 549 O O . ASP A 1 71 ? 6.317 3.031 -0.621 1.00 90.44 71 ASP A O 1
ATOM 553 N N . VAL A 1 72 ? 8.361 3.989 -0.589 1.00 86.44 72 VAL A N 1
ATOM 554 C CA . VAL A 1 72 ? 8.906 3.323 -1.780 1.00 86.44 72 VAL A CA 1
ATOM 555 C C . VAL A 1 72 ? 9.738 2.096 -1.407 1.00 86.44 72 VAL A C 1
ATOM 557 O O . VAL A 1 72 ? 9.983 1.215 -2.229 1.00 86.44 72 VAL A O 1
ATOM 560 N N . VAL A 1 73 ? 10.158 2.002 -0.141 1.00 88.94 73 VAL A N 1
ATOM 561 C CA . VAL A 1 73 ? 10.903 0.859 0.391 1.00 88.94 73 VAL A CA 1
ATOM 562 C C . VAL A 1 73 ? 9.956 -0.103 1.101 1.00 88.94 73 VAL A C 1
ATOM 564 O O . VAL A 1 73 ? 9.272 0.267 2.056 1.00 88.94 73 VAL A O 1
ATOM 567 N N . LEU A 1 74 ? 9.955 -1.368 0.678 1.00 92.56 74 LEU A N 1
ATOM 568 C CA . LEU A 1 74 ? 9.234 -2.424 1.382 1.00 92.56 74 LEU A CA 1
ATOM 569 C C . LEU A 1 74 ? 9.926 -2.729 2.730 1.00 92.56 74 LEU A C 1
ATOM 571 O O . LEU A 1 74 ? 11.125 -3.015 2.742 1.00 92.56 74 LEU A O 1
ATOM 575 N N . PRO A 1 75 ? 9.215 -2.710 3.873 1.00 95.00 75 PRO A N 1
ATOM 576 C CA . PRO A 1 75 ? 9.783 -3.129 5.148 1.00 95.00 75 PRO A CA 1
ATOM 577 C C . PRO A 1 75 ? 9.978 -4.651 5.206 1.00 95.00 75 PRO A C 1
ATOM 579 O O . PRO A 1 75 ? 9.237 -5.417 4.596 1.00 95.00 75 PRO A O 1
ATOM 582 N N . GLU A 1 76 ? 10.908 -5.099 6.054 1.00 94.00 76 GLU A N 1
ATOM 583 C CA . GLU A 1 76 ? 11.213 -6.525 6.291 1.00 94.00 76 GLU A CA 1
ATOM 584 C C . GLU A 1 76 ? 10.000 -7.356 6.754 1.00 94.00 76 GLU A C 1
ATOM 586 O O . GLU A 1 76 ? 9.977 -8.580 6.633 1.00 94.00 76 GLU A O 1
ATOM 591 N N . THR A 1 77 ? 8.990 -6.707 7.339 1.00 94.00 77 THR A N 1
ATOM 592 C CA . THR A 1 77 ? 7.747 -7.352 7.762 1.00 94.00 77 THR A CA 1
ATOM 593 C C . THR A 1 77 ? 6.550 -6.429 7.582 1.00 94.00 77 THR A C 1
ATOM 595 O O . THR A 1 77 ? 6.622 -5.228 7.834 1.00 94.00 77 THR A O 1
ATOM 598 N N . LEU A 1 78 ? 5.419 -7.028 7.203 1.00 97.50 78 LEU A N 1
ATOM 599 C CA . LEU A 1 78 ? 4.134 -6.356 7.006 1.00 97.50 78 LEU A CA 1
ATOM 600 C C . LEU A 1 78 ? 3.115 -6.685 8.111 1.00 97.50 78 LEU A C 1
ATOM 602 O O . LEU A 1 78 ? 1.965 -6.260 8.048 1.00 97.50 78 LEU A O 1
ATOM 606 N N . THR A 1 79 ? 3.510 -7.441 9.142 1.00 94.06 79 THR A N 1
ATOM 607 C CA . THR A 1 79 ? 2.589 -7.981 10.165 1.00 94.06 79 THR A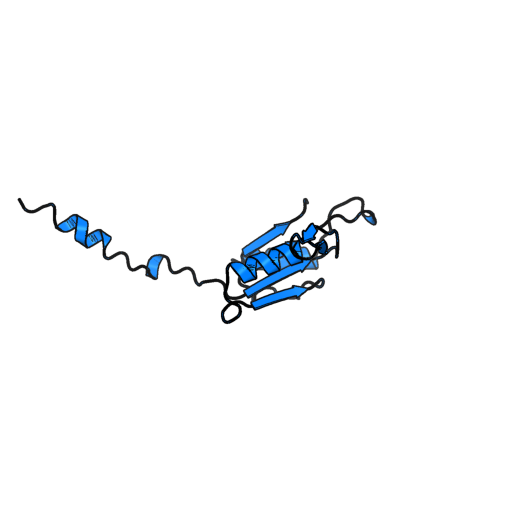 CA 1
ATOM 608 C C . THR A 1 79 ? 1.880 -6.921 11.011 1.00 94.06 79 THR A C 1
ATOM 610 O O . THR A 1 79 ? 0.896 -7.234 11.677 1.00 94.06 79 THR A O 1
ATOM 613 N N . SER A 1 80 ? 2.380 -5.684 11.031 1.00 94.56 80 SER A N 1
ATOM 614 C CA . SER A 1 80 ? 1.755 -4.547 11.720 1.00 94.56 80 SER A CA 1
ATOM 615 C C . SER A 1 80 ? 0.610 -3.903 10.931 1.00 94.56 80 SER A C 1
ATOM 617 O O . SER A 1 80 ? -0.119 -3.081 11.490 1.00 94.56 80 SER A O 1
ATOM 619 N N . PHE A 1 81 ? 0.453 -4.244 9.650 1.00 97.25 81 PHE A N 1
ATOM 620 C CA . PHE A 1 81 ? -0.526 -3.621 8.765 1.00 97.25 81 PHE A CA 1
ATOM 621 C C . PHE A 1 81 ? -1.756 -4.506 8.574 1.00 97.25 81 PHE A C 1
ATOM 623 O O . PHE A 1 81 ? -1.654 -5.659 8.147 1.00 97.25 81 PHE A O 1
ATOM 630 N N . ASP A 1 82 ? -2.944 -3.958 8.846 1.00 96.31 82 ASP A N 1
ATOM 631 C CA . ASP A 1 82 ? -4.198 -4.676 8.589 1.00 96.31 82 ASP A CA 1
ATOM 632 C C . ASP A 1 82 ? -4.475 -4.810 7.074 1.00 96.31 82 ASP A C 1
ATOM 634 O O . ASP A 1 82 ? -5.205 -5.717 6.661 1.00 96.31 82 ASP A O 1
ATOM 638 N N . MET A 1 83 ? -3.914 -3.913 6.250 1.00 96.56 83 MET A N 1
ATOM 639 C CA . MET A 1 83 ? -4.020 -3.908 4.785 1.00 96.56 83 MET A CA 1
ATOM 640 C C . MET A 1 83 ? -2.710 -3.449 4.137 1.00 96.56 83 MET A C 1
ATOM 642 O O . MET A 1 83 ? -2.057 -2.534 4.636 1.00 96.56 83 MET A O 1
ATOM 646 N N . VAL A 1 84 ? -2.358 -4.041 2.998 1.00 97.44 84 VAL A N 1
ATOM 647 C CA . VAL A 1 84 ? -1.212 -3.628 2.177 1.00 97.44 84 VAL A CA 1
ATOM 648 C C . VAL A 1 84 ? -1.684 -3.400 0.746 1.00 97.44 84 VAL A C 1
ATOM 650 O O . VAL A 1 84 ? -2.356 -4.257 0.172 1.00 97.44 84 VAL A O 1
ATOM 653 N N . PHE A 1 85 ? -1.331 -2.253 0.180 1.00 94.94 85 PHE A N 1
ATOM 654 C CA . PHE A 1 85 ? -1.505 -1.918 -1.229 1.00 94.94 85 PHE A CA 1
ATOM 655 C C . PHE A 1 85 ? -0.120 -1.933 -1.868 1.00 94.94 85 PHE A C 1
ATOM 657 O O . PHE A 1 85 ? 0.714 -1.117 -1.496 1.00 94.94 85 PHE A O 1
ATOM 664 N N . ALA A 1 86 ? 0.136 -2.878 -2.765 1.00 92.12 86 ALA A N 1
ATOM 665 C CA . ALA A 1 86 ? 1.380 -2.967 -3.516 1.00 92.12 86 ALA A CA 1
ATOM 666 C C . ALA A 1 86 ? 1.124 -2.487 -4.946 1.00 92.12 86 ALA A C 1
ATOM 668 O O . ALA A 1 86 ? 0.293 -3.067 -5.649 1.00 92.12 86 ALA A O 1
ATOM 669 N N . LEU A 1 87 ? 1.788 -1.406 -5.334 1.00 88.56 87 LEU A N 1
ATOM 670 C CA . LEU A 1 87 ? 1.643 -0.779 -6.639 1.00 88.56 87 LEU A CA 1
ATOM 671 C C . LEU A 1 87 ? 2.894 -1.102 -7.443 1.00 88.56 87 LEU A C 1
ATOM 673 O O . LEU A 1 87 ? 4.005 -0.737 -7.054 1.00 88.56 87 LEU A O 1
ATOM 677 N N . PHE A 1 88 ? 2.690 -1.884 -8.497 1.00 80.38 88 PHE A N 1
ATOM 678 C CA . PHE A 1 88 ? 3.722 -2.292 -9.433 1.00 80.38 88 PHE A CA 1
ATOM 679 C C . PHE A 1 88 ? 3.457 -1.546 -10.728 1.00 80.38 88 PHE A C 1
ATOM 681 O O . PHE A 1 88 ? 2.812 -2.085 -11.632 1.00 80.38 88 PHE A O 1
ATOM 688 N N . GLY A 1 89 ? 3.881 -0.290 -10.824 1.00 69.94 89 GLY A N 1
ATOM 689 C CA . GLY A 1 89 ? 3.733 0.398 -12.094 1.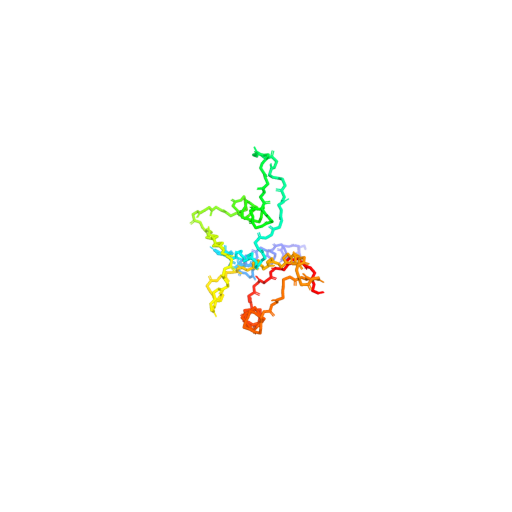00 69.94 89 GLY A CA 1
ATOM 690 C C . GLY A 1 89 ? 4.676 -0.161 -13.162 1.00 69.94 89 GLY A C 1
ATOM 691 O O . GLY A 1 89 ? 5.192 -1.287 -13.091 1.00 69.94 89 GLY A O 1
ATOM 692 N N . TYR A 1 90 ? 4.820 0.595 -14.241 1.00 66.31 90 TYR A N 1
ATOM 693 C CA . TYR A 1 90 ? 5.477 0.132 -15.456 1.00 66.31 90 TYR A CA 1
ATOM 694 C C . TYR A 1 90 ? 6.903 0.675 -15.533 1.00 66.31 90 TYR A C 1
ATOM 696 O O . TYR A 1 90 ? 7.108 1.884 -15.582 1.00 66.31 90 TYR A O 1
ATOM 704 N N . ASP A 1 91 ? 7.892 -0.215 -15.602 1.00 62.56 91 ASP A N 1
ATOM 705 C CA . ASP A 1 91 ? 9.282 0.167 -15.820 1.00 62.56 91 ASP A CA 1
ATOM 706 C C . ASP A 1 91 ? 9.621 0.080 -17.318 1.00 62.56 91 ASP A C 1
ATOM 708 O O . ASP A 1 91 ? 9.921 -0.986 -17.877 1.00 62.56 91 ASP A O 1
ATOM 712 N N . ASP A 1 92 ? 9.612 1.247 -17.971 1.00 57.53 92 ASP A N 1
ATOM 713 C CA . ASP A 1 92 ? 10.017 1.435 -19.370 1.00 57.53 92 ASP A CA 1
ATOM 714 C C . ASP A 1 92 ? 11.434 0.903 -19.657 1.00 57.53 92 ASP A C 1
ATOM 716 O O . ASP A 1 92 ? 11.735 0.491 -20.781 1.00 57.53 92 ASP A O 1
ATOM 720 N N . THR A 1 93 ? 12.325 0.888 -18.661 1.00 59.44 93 THR A N 1
ATOM 721 C CA . THR A 1 93 ? 13.713 0.429 -18.822 1.00 59.44 93 THR A CA 1
ATOM 722 C C . THR A 1 93 ? 13.831 -1.091 -18.822 1.00 59.44 93 THR A C 1
ATOM 724 O O . THR A 1 93 ? 14.751 -1.642 -19.435 1.00 59.44 93 THR A O 1
ATOM 727 N N . LEU A 1 94 ? 12.874 -1.776 -18.195 1.00 58.78 94 LEU A N 1
ATOM 728 C CA . LEU A 1 94 ? 12.813 -3.233 -18.115 1.00 58.78 94 LEU A CA 1
ATOM 729 C C . LEU A 1 94 ? 11.834 -3.844 -19.129 1.00 58.78 94 LEU A C 1
ATOM 731 O O . LEU A 1 94 ? 11.703 -5.069 -19.171 1.00 58.78 94 LEU A O 1
ATOM 735 N N . ASN A 1 95 ? 11.200 -3.027 -19.989 1.00 56.81 95 ASN A N 1
ATOM 736 C CA . ASN A 1 95 ? 10.124 -3.445 -20.904 1.00 56.81 95 ASN A CA 1
ATOM 737 C C . ASN A 1 95 ? 9.030 -4.248 -20.177 1.00 56.81 95 ASN A C 1
ATOM 739 O O . ASN A 1 95 ? 8.508 -5.232 -20.713 1.00 56.81 95 ASN A O 1
ATOM 743 N N . GLY A 1 96 ? 8.731 -3.885 -18.932 1.00 56.38 96 GLY A N 1
ATOM 744 C CA . GLY A 1 96 ? 7.916 -4.722 -18.072 1.00 56.38 96 GLY A CA 1
ATOM 745 C C . GLY A 1 96 ? 7.500 -4.042 -16.782 1.00 56.38 96 GLY A C 1
ATOM 746 O O . GLY A 1 96 ? 7.875 -2.921 -16.474 1.00 56.38 96 GLY A O 1
ATOM 747 N N . ILE A 1 97 ? 6.675 -4.762 -16.043 1.00 62.16 97 ILE A N 1
ATOM 748 C CA . ILE A 1 97 ? 6.142 -4.378 -14.736 1.00 62.16 97 ILE A CA 1
ATOM 749 C C . ILE A 1 97 ? 7.279 -4.295 -13.717 1.00 62.16 97 ILE A C 1
ATOM 751 O O . ILE A 1 97 ? 8.241 -5.056 -13.844 1.00 62.16 97 ILE A O 1
ATOM 755 N N . GLY A 1 98 ? 7.136 -3.448 -12.689 1.00 62.84 98 GLY A N 1
ATOM 756 C CA . GLY A 1 98 ? 7.978 -3.462 -11.490 1.00 62.84 98 GLY A CA 1
ATOM 757 C C . GLY A 1 98 ? 8.324 -4.892 -11.054 1.00 62.84 98 GLY A C 1
ATOM 758 O O . GLY A 1 98 ? 7.481 -5.639 -10.549 1.00 62.84 98 GLY A O 1
ATOM 759 N N . ILE A 1 99 ? 9.566 -5.311 -11.316 1.00 70.38 99 ILE A N 1
ATOM 760 C CA . ILE A 1 99 ? 9.999 -6.691 -11.089 1.00 70.38 99 ILE A CA 1
ATOM 761 C C . ILE A 1 99 ? 10.251 -6.866 -9.597 1.00 70.38 99 ILE A C 1
ATOM 763 O O . ILE A 1 99 ? 11.226 -6.342 -9.064 1.00 70.38 99 ILE A O 1
ATOM 767 N N . LEU A 1 100 ? 9.412 -7.670 -8.946 1.00 81.38 100 LEU A N 1
ATOM 768 C CA . LEU A 1 100 ? 9.649 -8.089 -7.571 1.00 81.38 100 LEU A CA 1
ATOM 769 C C . LEU A 1 100 ? 10.978 -8.836 -7.458 1.00 81.38 100 LEU A C 1
ATOM 771 O O . LEU A 1 100 ? 11.222 -9.849 -8.125 1.00 81.38 100 LEU A O 1
ATOM 775 N N . THR A 1 101 ? 11.821 -8.378 -6.546 1.00 86.19 101 THR A N 1
ATOM 776 C CA . THR A 1 101 ? 12.951 -9.161 -6.064 1.00 86.19 101 THR A CA 1
ATOM 777 C C . THR A 1 101 ? 12.447 -10.413 -5.330 1.00 86.19 101 THR A C 1
ATOM 779 O O . THR A 1 101 ? 11.336 -10.428 -4.790 1.00 86.19 101 THR A O 1
ATOM 782 N N . PRO A 1 102 ? 13.269 -11.476 -5.216 1.00 89.69 102 PRO A N 1
ATOM 783 C CA . PRO A 1 102 ? 12.900 -12.658 -4.433 1.00 89.69 102 PRO A CA 1
ATOM 784 C C . PRO A 1 102 ? 12.565 -12.349 -2.967 1.00 89.69 102 PRO A C 1
ATOM 786 O O . PRO A 1 102 ? 11.803 -13.081 -2.337 1.00 89.69 102 PRO A O 1
ATOM 789 N N . HIS A 1 103 ? 13.154 -11.283 -2.414 1.00 91.62 103 HIS A N 1
ATOM 790 C CA . HIS A 1 103 ? 12.850 -10.830 -1.064 1.00 91.62 103 HIS A CA 1
ATOM 791 C C . HIS A 1 103 ? 11.438 -10.240 -0.986 1.00 91.62 103 HIS A C 1
ATOM 793 O O . HIS A 1 103 ? 10.653 -10.680 -0.151 1.00 91.62 103 HIS A O 1
ATOM 799 N N . GLU A 1 104 ? 11.086 -9.313 -1.880 1.00 91.69 104 GLU A N 1
ATOM 800 C CA . GLU A 1 104 ? 9.763 -8.678 -1.886 1.00 91.69 104 GLU A CA 1
ATOM 801 C C . GLU A 1 104 ? 8.644 -9.689 -2.156 1.00 91.69 104 GLU A C 1
ATOM 803 O O . GLU A 1 104 ? 7.638 -9.692 -1.447 1.00 91.69 104 GLU A O 1
ATOM 808 N N . ASP A 1 105 ? 8.849 -10.611 -3.104 1.00 91.38 105 ASP A N 1
ATOM 809 C CA . ASP A 1 105 ? 7.904 -11.702 -3.383 1.00 91.38 105 ASP A CA 1
ATOM 810 C C . ASP A 1 105 ? 7.676 -12.577 -2.139 1.00 91.38 105 ASP A C 1
ATOM 812 O O . ASP A 1 105 ? 6.537 -12.836 -1.750 1.00 91.38 105 ASP A O 1
ATOM 816 N N . SER A 1 106 ? 8.752 -12.960 -1.440 1.00 95.19 106 SER A N 1
ATOM 817 C CA . SER A 1 106 ? 8.666 -13.729 -0.191 1.00 95.19 106 SER A CA 1
ATOM 818 C C . SER A 1 106 ? 7.946 -12.957 0.921 1.00 95.19 106 SER A C 1
ATOM 820 O O . SER A 1 106 ? 7.104 -13.522 1.621 1.00 95.19 106 SER A O 1
ATOM 822 N N . THR A 1 107 ? 8.229 -11.664 1.085 1.00 96.31 107 THR A N 1
ATOM 823 C CA . THR A 1 107 ? 7.600 -10.814 2.107 1.00 96.31 107 THR A CA 1
ATOM 824 C C . THR A 1 107 ? 6.096 -10.671 1.867 1.00 96.31 107 THR A C 1
ATOM 826 O O . THR A 1 107 ? 5.302 -10.895 2.788 1.00 96.31 107 THR A O 1
ATOM 829 N N . LEU A 1 108 ? 5.681 -10.386 0.628 1.00 94.94 108 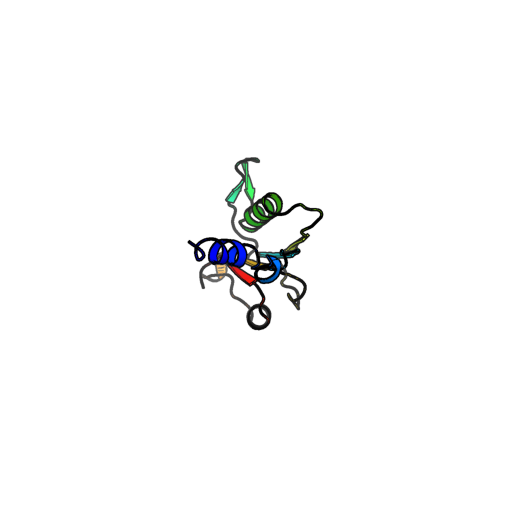LEU A N 1
ATOM 830 C CA . LEU A 1 108 ? 4.267 -10.316 0.246 1.00 94.94 108 LEU A CA 1
ATOM 831 C C . LEU A 1 108 ? 3.568 -11.673 0.383 1.00 94.94 108 LEU A C 1
ATOM 833 O O . LEU A 1 108 ? 2.465 -11.751 0.929 1.00 94.94 108 LEU A O 1
ATOM 837 N N . TYR A 1 109 ? 4.219 -12.753 -0.055 1.00 94.75 109 TYR A N 1
ATOM 838 C CA . TYR A 1 109 ? 3.704 -14.113 0.084 1.00 94.75 109 TYR A CA 1
ATOM 839 C C . TYR A 1 109 ? 3.464 -14.474 1.554 1.00 94.75 109 TYR A C 1
ATOM 841 O O . TYR A 1 109 ? 2.365 -14.895 1.919 1.00 94.75 109 TYR A O 1
ATOM 849 N N . ASN A 1 110 ? 4.454 -14.255 2.422 1.00 96.31 110 ASN A N 1
ATOM 850 C CA . ASN A 1 110 ? 4.340 -14.553 3.849 1.00 96.31 110 ASN A CA 1
ATOM 851 C C . ASN A 1 110 ? 3.234 -13.725 4.518 1.00 96.31 110 ASN A C 1
ATOM 853 O O . ASN A 1 110 ? 2.504 -14.249 5.363 1.00 96.31 110 ASN A O 1
ATOM 857 N N . TYR A 1 111 ? 3.060 -12.465 4.108 1.00 97.50 111 TYR A N 1
ATOM 858 C CA . TYR A 1 111 ? 1.963 -11.625 4.581 1.00 97.50 111 TYR A CA 1
ATOM 859 C C . TYR A 1 111 ? 0.595 -12.230 4.235 1.00 97.50 111 TYR A C 1
ATOM 861 O O . TYR A 1 111 ? -0.228 -12.436 5.131 1.00 97.50 111 TYR A O 1
ATOM 869 N N . VAL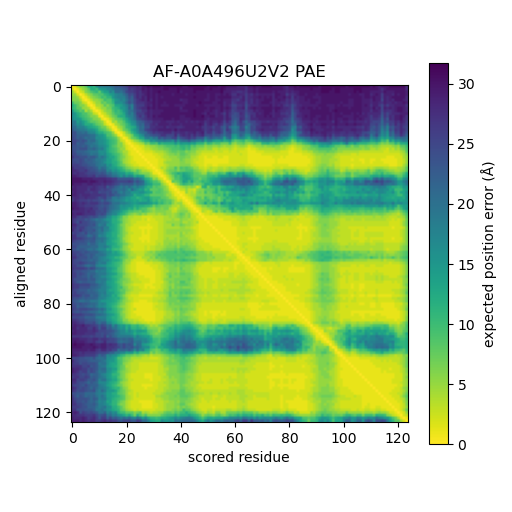 A 1 112 ? 0.372 -12.610 2.974 1.00 96.69 112 VAL A N 1
ATOM 870 C CA . VAL A 1 112 ? -0.888 -13.233 2.528 1.00 96.69 112 VAL A CA 1
ATOM 871 C C . VAL A 1 112 ? -1.139 -14.567 3.234 1.00 96.69 112 VAL A C 1
ATOM 873 O O . VAL A 1 112 ? -2.237 -14.801 3.738 1.00 96.69 112 VAL A O 1
ATOM 876 N N . VAL A 1 113 ? -0.125 -15.431 3.338 1.00 96.56 113 VAL A N 1
ATOM 877 C CA . VAL A 1 113 ? -0.242 -16.748 3.994 1.00 96.56 113 VAL A CA 1
ATOM 878 C C . VAL A 1 113 ? -0.563 -16.619 5.488 1.00 96.56 113 VAL A C 1
ATOM 880 O O . VAL A 1 113 ? -1.227 -17.489 6.051 1.00 96.56 113 VAL A O 1
ATOM 883 N N . SER A 1 114 ? -0.160 -15.518 6.128 1.00 94.75 114 SER A N 1
ATOM 884 C CA . SER A 1 114 ? -0.514 -15.205 7.520 1.00 94.75 114 SER A CA 1
ATOM 885 C C . SER A 1 114 ? -1.940 -14.659 7.708 1.00 94.75 114 SER A C 1
ATOM 887 O O . SER A 1 114 ? -2.360 -14.410 8.838 1.00 94.75 114 SER A O 1
ATOM 889 N N . GLY A 1 115 ? -2.704 -14.499 6.621 1.00 94.31 115 GLY A N 1
ATOM 890 C CA . GLY A 1 115 ? -4.062 -13.944 6.624 1.00 94.31 115 GLY A CA 1
ATOM 891 C C . GLY A 1 115 ? -4.129 -12.438 6.356 1.00 94.31 115 GLY A C 1
ATOM 892 O O . GLY A 1 115 ? -5.185 -11.833 6.558 1.00 94.31 115 GLY A O 1
ATOM 893 N N . GLY A 1 116 ? -3.022 -11.834 5.916 1.00 95.06 116 GLY A N 1
ATOM 894 C CA . GLY A 1 116 ? -2.953 -10.436 5.503 1.00 95.06 116 GLY A CA 1
ATOM 895 C C . GLY A 1 116 ? -3.834 -10.127 4.290 1.00 95.06 116 GLY A C 1
ATOM 896 O O . GLY A 1 116 ? -4.155 -11.003 3.484 1.00 95.06 116 GLY A O 1
ATOM 897 N N . LYS A 1 117 ? -4.229 -8.858 4.151 1.00 96.25 117 LYS A N 1
ATOM 898 C CA . LYS A 1 117 ? -5.058 -8.372 3.038 1.00 96.25 117 LYS A CA 1
ATOM 899 C C . LYS A 1 117 ? -4.186 -7.581 2.072 1.00 96.25 117 LYS A C 1
ATOM 901 O O . LYS A 1 117 ? -3.877 -6.423 2.339 1.00 96.25 117 LYS A O 1
ATOM 906 N N . LEU A 1 118 ? -3.785 -8.222 0.979 1.00 95.38 118 LEU A N 1
ATOM 907 C CA . LEU A 1 118 ? -2.952 -7.626 -0.063 1.00 95.38 118 LEU A CA 1
ATOM 908 C C . LEU A 1 118 ? -3.809 -7.216 -1.267 1.00 95.38 118 LEU A C 1
ATOM 910 O O . LEU A 1 118 ? -4.535 -8.042 -1.821 1.00 95.38 118 LEU A O 1
ATOM 914 N N . TYR A 1 119 ? -3.693 -5.958 -1.677 1.00 93.88 119 TYR A N 1
ATOM 915 C CA . TYR A 1 119 ? -4.256 -5.414 -2.909 1.00 93.88 119 TYR A CA 1
ATOM 916 C C . TYR A 1 119 ? -3.105 -5.075 -3.845 1.00 93.88 119 TYR A C 1
ATOM 918 O O . TYR A 1 119 ? -2.130 -4.468 -3.411 1.00 93.88 119 TYR A O 1
ATOM 926 N N . ILE A 1 120 ? -3.215 -5.488 -5.103 1.00 88.38 120 ILE A N 1
ATOM 927 C CA . ILE A 1 120 ? -2.159 -5.316 -6.097 1.00 88.38 120 ILE A CA 1
ATOM 928 C C . ILE A 1 120 ? -2.702 -4.458 -7.232 1.00 88.38 120 ILE A C 1
ATOM 930 O O . ILE A 1 120 ? -3.773 -4.751 -7.768 1.00 88.38 120 ILE A O 1
ATOM 934 N N . GLU A 1 121 ? -1.959 -3.415 -7.571 1.00 80.94 121 GLU A N 1
ATOM 935 C CA . GLU A 1 121 ? -2.121 -2.631 -8.792 1.00 80.94 121 GLU A CA 1
ATOM 936 C C . GLU A 1 121 ? -0.928 -2.916 -9.716 1.00 80.94 121 GLU A C 1
ATOM 938 O O . GLU A 1 121 ? 0.153 -3.267 -9.241 1.00 80.94 121 GLU A O 1
ATOM 943 N N . GLY A 1 122 ? -1.163 -2.857 -11.028 1.00 70.06 122 GLY A N 1
ATOM 944 C CA . GLY A 1 122 ? -0.228 -3.333 -12.042 1.00 70.06 122 GLY A CA 1
ATOM 945 C C . GLY A 1 122 ? -0.558 -4.727 -12.581 1.00 70.06 122 GLY A C 1
ATOM 946 O O . GLY A 1 122 ? -1.246 -5.545 -11.963 1.00 70.06 122 GLY A O 1
ATOM 947 N N . THR A 1 123 ? -0.095 -5.004 -13.797 1.00 53.91 123 THR A N 1
ATOM 948 C CA . THR A 1 123 ? -0.115 -6.359 -14.373 1.00 53.91 123 THR A CA 1
ATOM 949 C C . THR A 1 123 ? 1.091 -7.150 -13.870 1.00 53.91 123 THR A C 1
ATOM 951 O O . THR A 1 123 ? 2.034 -6.543 -13.410 1.00 53.91 123 THR A O 1
ATOM 954 N N . ARG A 1 124 ? 1.099 -8.482 -13.933 1.00 45.81 124 ARG A N 1
ATOM 955 C CA . ARG A 1 124 ? 2.314 -9.302 -13.760 1.00 45.81 124 ARG A CA 1
ATOM 956 C C . ARG A 1 124 ? 2.677 -9.937 -15.096 1.00 45.81 124 ARG A C 1
ATOM 958 O O . ARG A 1 124 ? 1.720 -10.281 -15.827 1.00 45.81 124 ARG A O 1
#

Foldseek 3Di:
DPPPVVVVVVVVPPPPVVPPDPDWAEEEEEDQPCDFFDQDPVPRDTDDPSVVVVVVCCVVDPPVRHYYHYDNDDDQADVVGQAYEHEFPADPVVNGTNDDDPSRVVRVVVCVVVVHHYHYHDDD

Nearest PDB structures (foldseek):
  8up3-assembly2_H  TM=4.069E-01  e=1.289E+00  Rhodospirillum rubrum ATCC 11170
  8up9-assembly1_A  TM=4.068E-01  e=1.672E+00  Rhodospirillum rubrum ATCC 11170
  8up3-assembly2_F  TM=3.921E-01  e=2.314E+00  Rhodospirillum rubrum ATCC 11170
  8uou-assembly1_A  TM=4.026E-01  e=2.813E+00  Rhodospirillum rubrum ATCC 11170
  8up6-assembly1_A  TM=3.947E-01  e=3.649E+00  Rhodospirillum rubrum ATCC 11170

=== Feature glossary ===
Feature key, reading from the visual/contextual features back to the raw sequence:

Rendered structure images. Structure images are PyMOL renders from six orthogonal camera directions. Cartoon representation draws helices as coils and strands as arrows; sticks shows the backbone as bonds; surface shows the solvent-excluded envelope. Rainbow coloring maps sequence position to hue (blue→red, N→C); chain coloring assigns a distinct color per polypeptide.

Contact-map, Ramachandran, and PAE plots. Three diagnostic plots accompany the record. The Cα contact map visualizes the tertiary structure as a 2D adjacency matrix (8 Å cutoff, sequence-local contacts suppressed). The Ramachandran plot shows the distribution of backbone (φ, ψ) torsions, with points in the α and β basins reflecting secondary structure content. The PAE plot shows AlphaFold's inter-residue confidence as a color matrix.

InterPro / GO / CATH / organism. The annotation block draws on four external resources. InterPro: which protein families and domains the sequence belongs to. GO: standardized terms for what the protein does, what process it participates in, and where in the cell it acts. CATH: which structural fold it has in the CATH hierarchy. Organism: the species of origin.

Nearest PDB structures. Structural nearest neighbors (via Foldseek easy-search vs the PDB). Reported per hit: target PDB id, E-value, and alignment TM-score. A TM-score above ~0.5 is the conventional threshold for 'same fold'.

Predicted aligned error. Predicted aligned error is AlphaFold's pairwise confidence. Unlike pLDDT (per-residue), PAE is per-residue-pair and captures whether two parts of the structure are correctly placed relative to each other. Units are ångströms of expected positional error.

Solvent-accessible surface area. SASA measures how much of the protein is reachable by solvent. It is computed by rolling a water-sized probe over the atomic surface and summing the exposed area (Å²). Per-residue SASA distinguishes core (buried, low SASA) from surface (exposed, high SASA) residues; total SASA is a whole-molecule size measure.

B-factor. Crystallographic B-factors measure how much each atom's electron density is smeared out, in Å². They rise in mobile loops and surface residues and fall in the buried interior. In AlphaFold models this column is repurposed to hold pLDDT instead.

pLDDT. For AlphaFold models, the B-factor field carries pLDDT — the model's own estimate of local accuracy on a 0–100 scale. Regions with pLDDT<50 should be treated as essentially unmodeled; they often correspond to intrinsically disordered segments.

Backbone torsions (φ/ψ). φ (phi) and ψ (psi) are the two rotatable backbone dihedrals per residue: φ is the C(i-1)–N–Cα–C torsion, ψ is the N–Cα–C–N(i+1) torsion, both in degrees on (−180°, 180°]. α-helical residues cluster near (−60°, −45°); β-strand residues near (−120°, +130°). A Ramachandran plot is simply a scatter of (φ, ψ) for every residue.

Radius of gyration, Cα contacts, bounding box. Radius of gyration (Rg) is the root-mean-square distance of Cα atoms from their centroid — a single number for overall size and compactness. A globular domain of N residues has Rg ≈ 2.2·N^0.38 Å; an extended or disordered chain has a much larger Rg. The Cα contact count is the number of residue pairs whose Cα atoms are within 8 Å and are more than four positions apart in sequence — a standard proxy for tertiary packing density. The bounding box is the smallest axis-aligned box enclosing all Cα atoms.

Secondary structure (3-state, P-SEA). Three-state secondary structure (P-SEA) collapses the eight DSSP classes into helix (a), strand (b), and coil (c). P-SEA assigns these from Cα geometry alone — distances and angles — without requiring backbone oxygens, so it works on any Cα trace.

Secondary structure (8-state, DSSP). Secondary structure is the local, repeating backbone conformation. DSSP classifies it into eight states by reading the hydrogen-bond network: three helix types (H, G, I), two β types (E, B), two non-regular types (T, S), and unstructured coil (-).

Foldseek 3Di. The Foldseek 3Di string encodes local tertiary geometry as a 20-letter alphabet — one character per residue — derived from the relative positions of nearby Cα atoms. Unlike the amino-acid sequence, 3Di is a direct function of the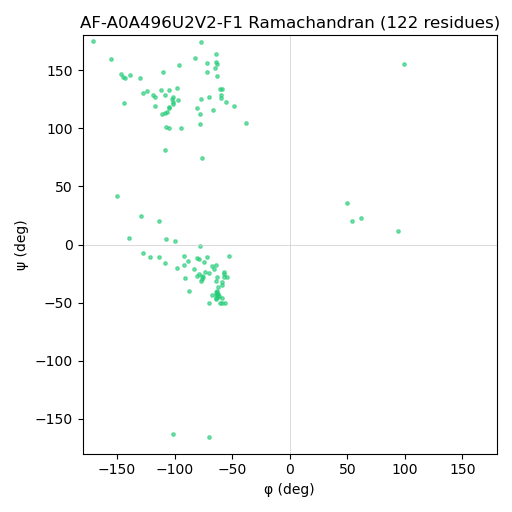 3D structure, so two proteins with the same fold have similar 3Di strings even at low sequence identity.

mmCIF coordinates. Structure coordinates are given as an mmCIF _atom_site loop: one row per atom with element, residue name, chain id, sequence number, and x/y/z position in Å. Only the four main-chain atoms per residue are included here; side chains are omitted to keep the record compact.

Sequence. This is the polypeptide sequence — one letter per residue, N-terminus first. Length ranges from a few dozen residues for small domains to over a thousand for large multi-domain proteins.